Protein AF-A0A6P2BKC3-F1 (afdb_monomer)

Secondary structure (DSSP, 8-state):
--HHHHHHHHHHHHHHHHHHHHHHHHHHHHHHHHHHHHHHHHHHHHHHHHHHHHT-SSHHHHHHHHHHHHHHHHHHHHHHHHHHHHHHHHHHHHHHHHHHHHHHHHHHHHHHHHHHHHHHHHHHHHHHHHHHHHHT--------------

Sequence (150 aa):
MFAMSTQTRIKRVLKPVNDLVLINAETTGAILLRQNAFFGDLVESSVQQIKTLTQAESLRDAMDAQRAYIKEVGSKVSSVTRDNFETLREGSKSAGSVVSGALRRGREEVSEAVDSAQTQVNETVNRARAEVAETVAPEQPAPQFPNNNF

Radius of gyration: 39.64 Å; Cα contacts (8 Å, |Δi|>4): 33; chains: 1; bounding box: 82×28×134 Å

Nearest PDB structures (foldseek):
  4ke2-assembly1_A  TM=8.739E-01  e=2.198E-01  Pseudopleuronectes americanus
  5izs-assembly2_D  TM=7.378E-01  e=3.588E-01  synthetic construct
  5izs-assembly2_E  TM=7.506E-01  e=1.081E+00  synthetic construct
  1jad-assembly1_B  TM=4.127E-01  e=3.460E+00  Meleagris gallopavo
  5y05-assembly1_A  TM=3.235E-01  e=1.875E+00  Mycolicibacterium smegmatis MC2 155

Structure (mmCIF, N/CA/C/O backbone):
data_AF-A0A6P2BKC3-F1
#
_entry.id   AF-A0A6P2BKC3-F1
#
loop_
_atom_site.group_PDB
_atom_site.id
_atom_site.type_symbol
_atom_site.label_atom_id
_atom_site.label_alt_id
_atom_site.label_comp_id
_atom_site.label_asym_id
_atom_site.label_entity_id
_atom_site.label_seq_id
_atom_site.pdbx_PDB_ins_code
_atom_site.Cartn_x
_atom_site.Cartn_y
_atom_site.Cartn_z
_atom_site.occupancy
_atom_site.B_iso_or_equiv
_atom_site.auth_seq_id
_atom_site.auth_comp_id
_atom_site.auth_asym_id
_atom_site.auth_atom_id
_atom_site.pdbx_PDB_model_num
ATOM 1 N N . MET A 1 1 ? 19.957 15.020 -36.286 1.00 46.97 1 MET A N 1
ATOM 2 C CA . MET A 1 1 ? 18.784 14.180 -35.940 1.00 46.97 1 MET A CA 1
ATOM 3 C C . MET A 1 1 ? 19.006 13.252 -34.724 1.00 46.97 1 MET A C 1
ATOM 5 O O . MET A 1 1 ? 18.128 12.461 -34.421 1.00 46.97 1 MET A O 1
ATOM 9 N N . PHE A 1 2 ? 20.120 13.357 -33.976 1.00 50.25 2 PHE A N 1
ATOM 10 C CA . PHE A 1 2 ? 20.488 12.390 -32.921 1.00 50.25 2 PHE A CA 1
ATOM 11 C C . PHE A 1 2 ? 20.029 12.740 -31.487 1.00 50.25 2 PHE A C 1
ATOM 13 O O . PHE A 1 2 ? 19.948 11.856 -30.646 1.00 50.25 2 PHE A O 1
ATOM 20 N N . ALA A 1 3 ? 19.672 13.993 -31.183 1.00 48.75 3 ALA A N 1
ATOM 21 C CA . ALA A 1 3 ? 19.282 14.390 -29.819 1.00 48.75 3 ALA A CA 1
ATOM 22 C C . ALA A 1 3 ? 17.848 13.962 -29.421 1.00 48.75 3 ALA A C 1
ATOM 24 O O . ALA A 1 3 ? 17.582 13.679 -28.252 1.00 48.75 3 ALA A O 1
ATOM 25 N N . MET A 1 4 ? 16.931 13.855 -30.395 1.00 47.31 4 MET A N 1
ATOM 26 C CA . MET A 1 4 ? 15.538 13.417 -30.180 1.00 47.31 4 MET A CA 1
ATOM 27 C C . MET A 1 4 ? 15.431 11.930 -29.778 1.00 47.31 4 MET A C 1
ATOM 29 O O . M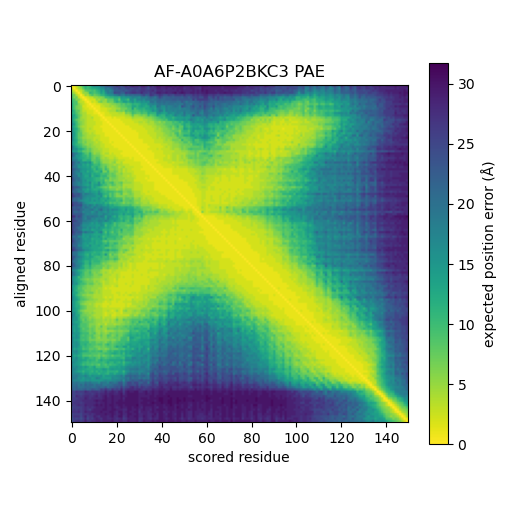ET A 1 4 ? 14.491 11.544 -29.078 1.00 47.31 4 MET A O 1
ATOM 33 N N . SER A 1 5 ? 16.397 11.084 -30.162 1.00 62.69 5 SER A N 1
ATOM 34 C CA . SER A 1 5 ? 16.359 9.641 -29.880 1.00 62.69 5 SER A CA 1
ATOM 35 C C . SER A 1 5 ? 16.805 9.308 -28.450 1.00 62.69 5 SER A C 1
ATOM 37 O O . SER A 1 5 ? 16.167 8.489 -27.786 1.00 62.69 5 SER A O 1
ATOM 39 N N . THR A 1 6 ? 17.830 9.986 -27.927 1.00 64.00 6 THR A N 1
ATOM 40 C CA . THR A 1 6 ? 18.335 9.780 -26.557 1.00 64.00 6 THR A CA 1
ATOM 41 C C . THR A 1 6 ? 17.313 10.203 -25.506 1.00 64.00 6 THR A C 1
ATOM 43 O O . THR A 1 6 ? 17.075 9.479 -24.542 1.00 64.00 6 THR A O 1
ATOM 46 N N . GLN A 1 7 ? 16.635 11.335 -25.715 1.00 66.38 7 GLN A N 1
ATOM 47 C CA . GLN A 1 7 ? 15.630 11.836 -24.774 1.00 66.38 7 GLN A CA 1
ATOM 48 C C . GLN A 1 7 ? 14.396 10.916 -24.704 1.00 66.38 7 GLN A C 1
ATOM 50 O O . GLN A 1 7 ? 13.859 10.666 -23.623 1.00 66.38 7 GLN A O 1
ATOM 55 N N . THR A 1 8 ? 13.991 10.347 -25.843 1.00 69.81 8 THR A N 1
ATOM 56 C CA . THR A 1 8 ? 12.903 9.360 -25.924 1.00 69.81 8 THR A CA 1
ATOM 57 C C . THR A 1 8 ? 13.273 8.044 -25.231 1.00 69.81 8 THR A C 1
ATOM 59 O O . THR A 1 8 ? 12.437 7.468 -24.536 1.00 69.81 8 THR A O 1
ATOM 62 N N . ARG A 1 9 ? 14.530 7.592 -25.350 1.00 65.88 9 ARG A N 1
ATOM 63 C CA . ARG A 1 9 ? 15.043 6.406 -24.640 1.00 65.88 9 ARG A CA 1
ATOM 64 C C . ARG A 1 9 ? 15.108 6.627 -23.126 1.00 65.88 9 ARG A C 1
ATOM 66 O O . ARG A 1 9 ? 14.600 5.799 -22.380 1.00 65.88 9 ARG A O 1
ATOM 73 N N . ILE A 1 10 ? 15.629 7.770 -22.669 1.00 70.12 10 ILE A N 1
ATOM 74 C CA . ILE A 1 10 ? 15.701 8.111 -21.235 1.00 70.12 10 ILE A CA 1
ATOM 75 C C . ILE A 1 10 ? 14.300 8.159 -20.609 1.00 70.12 10 ILE A C 1
ATOM 77 O O . ILE A 1 10 ? 14.066 7.527 -19.582 1.00 70.12 10 ILE A O 1
ATOM 81 N N . LYS A 1 11 ? 13.331 8.832 -21.249 1.00 70.62 11 LYS A N 1
ATOM 82 C CA . LYS A 1 11 ? 11.937 8.870 -20.760 1.00 70.62 11 LYS A CA 1
ATOM 83 C C . LYS A 1 11 ? 11.311 7.477 -20.661 1.00 70.62 11 LYS A C 1
ATOM 85 O O . LYS A 1 11 ? 10.555 7.207 -19.734 1.00 70.62 11 LYS A O 1
ATOM 90 N N . ARG A 1 12 ? 11.628 6.587 -21.601 1.00 72.38 12 ARG A N 1
ATOM 91 C CA . ARG A 1 12 ? 11.094 5.221 -21.644 1.00 72.38 12 ARG A CA 1
ATOM 92 C C . ARG A 1 12 ? 11.656 4.331 -20.535 1.00 72.38 12 ARG A C 1
ATOM 94 O O . ARG A 1 12 ? 10.908 3.532 -19.983 1.00 72.38 12 ARG A O 1
ATOM 101 N N . VAL A 1 13 ? 12.929 4.514 -20.184 1.00 71.31 13 VAL A N 1
ATOM 102 C CA . VAL A 1 13 ? 13.590 3.806 -19.075 1.00 71.31 13 VAL A CA 1
ATOM 103 C C . VAL A 1 13 ? 13.119 4.325 -17.714 1.00 71.31 13 VAL A C 1
ATOM 105 O O . VAL A 1 13 ? 12.915 3.538 -16.795 1.00 71.31 13 VAL A O 1
ATOM 108 N N . LEU A 1 14 ? 12.897 5.635 -17.580 1.00 82.56 14 LEU A N 1
ATOM 109 C CA . LEU A 1 14 ? 12.485 6.239 -16.308 1.00 82.56 14 LEU A CA 1
ATOM 110 C C . LEU A 1 14 ? 10.994 6.061 -16.001 1.00 82.56 14 LEU A C 1
ATOM 112 O O . LEU A 1 14 ? 10.614 6.048 -14.833 1.00 82.56 14 LEU A O 1
ATOM 116 N N . LYS A 1 15 ? 10.142 5.904 -17.020 1.00 83.25 15 LYS A N 1
ATOM 117 C CA . LYS A 1 15 ? 8.689 5.801 -16.832 1.00 83.25 15 LYS A CA 1
ATOM 118 C C . LYS A 1 15 ? 8.267 4.637 -15.915 1.00 83.25 15 LYS A C 1
ATOM 120 O O . LYS A 1 15 ? 7.557 4.912 -14.958 1.00 83.25 15 LYS A O 1
ATOM 125 N N . PRO A 1 16 ? 8.737 3.387 -16.100 1.00 83.38 16 PRO A N 1
ATOM 126 C CA . PRO A 1 16 ? 8.413 2.297 -15.177 1.00 83.38 16 PRO A CA 1
ATOM 127 C C . PRO A 1 16 ? 8.833 2.577 -13.730 1.00 83.38 16 PRO A C 1
ATOM 129 O O . PRO A 1 16 ? 8.128 2.194 -12.805 1.00 83.38 16 PRO A O 1
ATOM 132 N N . VAL A 1 17 ? 9.961 3.263 -13.525 1.00 85.38 17 VAL A N 1
ATOM 133 C CA . VAL A 1 17 ? 10.432 3.642 -12.184 1.00 85.38 17 VAL A CA 1
ATOM 134 C C . VAL A 1 17 ? 9.496 4.678 -11.563 1.00 85.38 17 VAL A C 1
ATOM 136 O O . VAL A 1 17 ? 9.085 4.525 -10.418 1.00 85.38 17 VAL A O 1
ATOM 139 N N . ASN A 1 18 ? 9.113 5.699 -12.331 1.00 86.06 18 ASN A N 1
ATOM 140 C CA . ASN A 1 18 ? 8.150 6.707 -11.897 1.00 86.06 18 ASN A CA 1
ATOM 141 C C . ASN A 1 18 ? 6.781 6.092 -11.560 1.00 86.06 18 ASN A C 1
ATOM 143 O O . ASN A 1 18 ? 6.196 6.423 -10.534 1.00 86.06 18 ASN A O 1
ATOM 147 N N . ASP A 1 19 ? 6.304 5.162 -12.389 1.00 83.69 19 ASP A N 1
ATOM 148 C CA . ASP A 1 19 ? 5.032 4.468 -12.178 1.00 83.69 19 ASP A CA 1
ATOM 149 C C . ASP A 1 19 ? 5.070 3.621 -10.887 1.00 83.69 19 ASP A C 1
ATOM 151 O O . ASP A 1 19 ? 4.112 3.623 -10.119 1.00 83.69 19 ASP A O 1
ATOM 155 N N . LEU A 1 20 ? 6.195 2.959 -10.579 1.00 87.31 20 LEU A N 1
ATOM 156 C CA . LEU A 1 20 ? 6.373 2.222 -9.317 1.00 87.31 20 LEU A CA 1
ATOM 157 C C . LEU A 1 20 ? 6.393 3.137 -8.084 1.00 87.31 20 LEU A C 1
ATOM 159 O O . LEU A 1 20 ? 5.812 2.787 -7.056 1.00 87.31 20 LEU A O 1
ATOM 163 N N . VAL A 1 21 ? 7.045 4.300 -8.175 1.00 88.00 21 VAL A N 1
ATOM 164 C CA . VAL A 1 21 ? 7.053 5.299 -7.092 1.00 88.00 21 VAL A CA 1
ATOM 165 C C . VAL A 1 21 ? 5.641 5.819 -6.835 1.00 88.00 21 VAL A C 1
ATOM 167 O O . VAL A 1 2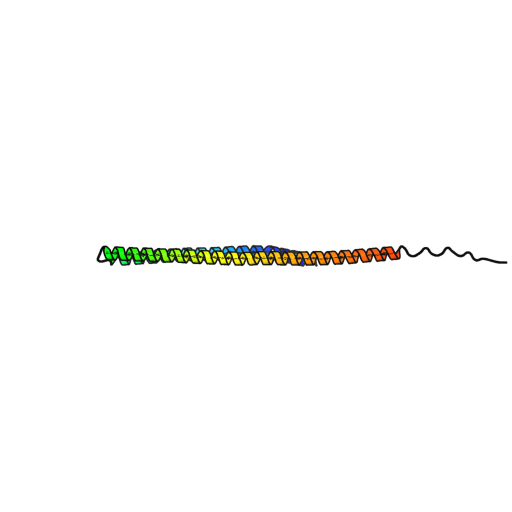1 ? 5.231 5.912 -5.679 1.00 88.00 21 VAL A O 1
ATOM 170 N N . LEU A 1 22 ? 4.878 6.099 -7.894 1.00 89.81 22 LEU A N 1
ATOM 171 C CA . LEU A 1 22 ? 3.489 6.532 -7.775 1.00 89.81 22 LEU A CA 1
ATOM 172 C C . LEU A 1 22 ? 2.621 5.458 -7.105 1.00 89.81 22 LEU A C 1
ATOM 174 O O . LEU A 1 22 ? 1.942 5.759 -6.130 1.00 89.81 22 LEU A O 1
ATOM 178 N N . ILE A 1 23 ? 2.715 4.201 -7.550 1.00 89.25 23 ILE A N 1
ATOM 179 C CA . ILE A 1 23 ? 1.980 3.076 -6.946 1.00 89.25 23 ILE A CA 1
ATOM 180 C C . ILE A 1 23 ? 2.314 2.941 -5.455 1.00 89.25 23 ILE A C 1
ATOM 182 O O . ILE A 1 23 ? 1.424 2.718 -4.630 1.00 89.25 23 ILE A O 1
ATOM 186 N N . ASN A 1 24 ? 3.589 3.088 -5.083 1.00 82.50 24 ASN A N 1
ATOM 187 C CA . ASN A 1 24 ? 4.005 3.043 -3.684 1.00 82.50 24 ASN A CA 1
ATOM 188 C C . ASN A 1 24 ? 3.410 4.204 -2.868 1.00 82.50 24 ASN A C 1
ATOM 190 O O . ASN A 1 24 ? 2.905 3.976 -1.765 1.00 82.50 24 ASN A O 1
ATOM 194 N N . ALA A 1 25 ? 3.426 5.420 -3.417 1.00 85.81 25 ALA A N 1
ATOM 195 C CA . ALA A 1 25 ? 2.858 6.602 -2.778 1.00 85.81 25 ALA A CA 1
ATOM 196 C C . ALA A 1 25 ? 1.335 6.484 -2.597 1.00 85.81 25 ALA A C 1
ATOM 198 O O . ALA A 1 25 ? 0.832 6.757 -1.510 1.00 85.81 25 ALA A O 1
ATOM 199 N N . GLU A 1 26 ? 0.609 6.013 -3.614 1.00 88.19 26 GLU A N 1
ATOM 200 C CA . GLU A 1 26 ? -0.840 5.774 -3.556 1.00 88.19 26 GLU A CA 1
ATOM 201 C C . GLU A 1 26 ? -1.196 4.704 -2.519 1.00 88.19 26 GLU A C 1
ATOM 203 O O . GLU A 1 26 ? -2.072 4.911 -1.678 1.00 88.19 26 GLU A O 1
ATOM 208 N N . THR A 1 27 ? -0.465 3.584 -2.523 1.00 86.50 27 THR A N 1
ATOM 209 C CA . THR A 1 27 ? -0.653 2.488 -1.559 1.00 86.50 27 THR A CA 1
ATOM 210 C C . THR A 1 27 ? -0.414 2.976 -0.129 1.00 86.50 27 THR A C 1
ATOM 212 O O . THR A 1 27 ? -1.228 2.732 0.763 1.00 86.50 27 THR A O 1
ATOM 215 N N . THR A 1 28 ? 0.679 3.710 0.094 1.00 83.31 28 THR A N 1
ATOM 216 C CA . THR A 1 28 ? 1.027 4.265 1.410 1.00 83.31 28 THR A CA 1
ATOM 217 C C . THR A 1 28 ? 0.006 5.308 1.858 1.00 83.31 28 THR A C 1
ATOM 219 O O . THR A 1 28 ? -0.438 5.277 3.005 1.00 83.31 28 THR A O 1
ATOM 222 N N . GLY A 1 29 ? -0.423 6.194 0.955 1.00 86.00 29 GLY A N 1
ATOM 223 C CA . GLY A 1 29 ? -1.448 7.198 1.227 1.00 86.00 29 GLY A CA 1
ATOM 224 C C . GLY A 1 29 ? -2.780 6.572 1.638 1.00 86.00 29 GLY A C 1
ATOM 225 O O . GLY A 1 29 ? -3.371 6.984 2.636 1.00 86.00 29 GLY A O 1
ATOM 226 N N . ALA A 1 30 ? -3.218 5.523 0.938 1.00 88.00 30 ALA A N 1
ATOM 227 C CA . ALA A 1 30 ? -4.434 4.790 1.278 1.00 88.00 30 ALA A CA 1
ATOM 228 C C . ALA A 1 30 ? -4.349 4.117 2.661 1.00 88.00 30 ALA A C 1
ATOM 230 O O . ALA A 1 30 ? -5.307 4.177 3.434 1.00 88.00 30 ALA A O 1
ATOM 231 N N . ILE A 1 31 ? -3.200 3.524 3.007 1.00 83.25 31 ILE A N 1
ATOM 232 C CA . ILE A 1 31 ? -2.974 2.930 4.334 1.00 83.25 31 ILE A CA 1
ATOM 233 C C . ILE A 1 31 ? -3.005 4.007 5.428 1.00 83.25 31 ILE A C 1
ATOM 235 O O . ILE A 1 31 ? -3.667 3.817 6.448 1.00 83.25 31 ILE A O 1
ATOM 239 N N . LEU A 1 32 ? -2.336 5.146 5.222 1.00 80.38 32 LEU A N 1
ATOM 240 C CA . LEU A 1 32 ? -2.310 6.246 6.194 1.00 80.38 32 LEU A CA 1
ATOM 241 C C . LEU A 1 32 ? -3.702 6.840 6.433 1.00 80.38 32 LEU A C 1
ATOM 243 O O . LEU A 1 32 ? -4.090 7.056 7.581 1.00 80.38 32 LEU A O 1
ATOM 247 N N . LEU A 1 33 ? -4.480 7.053 5.369 1.00 88.94 33 LEU A N 1
ATOM 248 C CA . LEU A 1 33 ? -5.863 7.522 5.480 1.00 88.94 33 LEU A CA 1
ATOM 249 C C . LEU A 1 33 ? -6.718 6.561 6.312 1.00 88.94 33 LEU A C 1
ATOM 251 O O . LEU A 1 33 ? -7.469 7.004 7.179 1.00 88.94 33 LEU A O 1
ATOM 255 N N . ARG A 1 34 ? -6.566 5.249 6.105 1.00 85.31 34 ARG A N 1
ATOM 256 C CA . ARG A 1 34 ? -7.298 4.235 6.875 1.00 85.31 34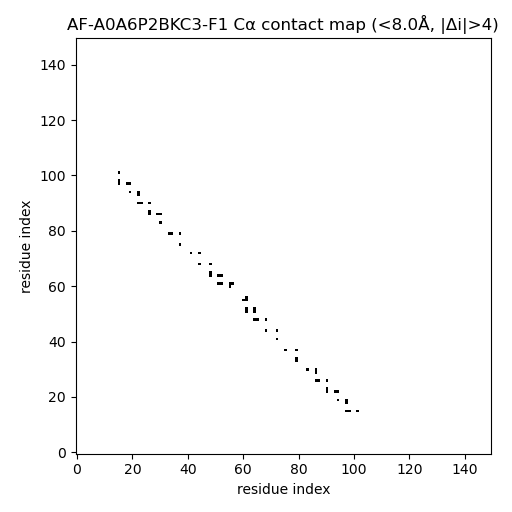 ARG A CA 1
ATOM 257 C C . ARG A 1 34 ? -6.858 4.142 8.326 1.00 85.31 34 ARG A C 1
ATOM 259 O O . ARG A 1 34 ? -7.707 3.942 9.186 1.00 85.31 34 ARG A O 1
ATOM 266 N N . GLN A 1 35 ? -5.569 4.311 8.618 1.00 75.88 35 GLN A N 1
ATOM 267 C CA . GLN A 1 35 ? -5.102 4.390 10.004 1.00 75.88 35 GLN A CA 1
ATOM 268 C C . GLN A 1 35 ? -5.711 5.600 10.719 1.00 75.88 35 GLN A C 1
ATOM 270 O O . GLN A 1 35 ? -6.218 5.450 11.826 1.00 75.88 35 GLN A O 1
ATOM 275 N N . ASN A 1 36 ? -5.749 6.771 10.075 1.00 80.75 36 ASN A N 1
ATOM 276 C CA . ASN A 1 36 ? -6.382 7.963 10.647 1.00 80.75 36 ASN A CA 1
ATOM 277 C C . ASN A 1 36 ? -7.889 7.777 10.872 1.00 80.75 36 ASN A C 1
ATOM 279 O O . ASN A 1 36 ? -8.390 8.128 11.939 1.00 80.75 36 ASN A O 1
ATOM 283 N N . ALA A 1 37 ? -8.599 7.192 9.901 1.00 85.00 37 ALA A N 1
ATOM 284 C CA . ALA A 1 37 ? -10.019 6.870 10.044 1.00 85.00 37 ALA A CA 1
ATOM 285 C C . ALA A 1 37 ? -10.260 5.890 11.204 1.00 85.00 37 ALA A C 1
ATOM 287 O O . ALA A 1 37 ? -11.094 6.150 12.062 1.00 85.00 37 ALA A O 1
ATOM 288 N N . PHE A 1 38 ? -9.455 4.828 11.303 1.00 86.25 38 PHE A N 1
ATOM 289 C CA . PHE A 1 38 ? -9.521 3.869 12.407 1.00 86.25 38 PHE A CA 1
ATOM 290 C C . PHE A 1 38 ? -9.313 4.524 13.780 1.00 86.25 38 PHE A C 1
ATOM 292 O O . PHE A 1 38 ? -10.033 4.207 14.724 1.00 86.25 38 PHE A O 1
ATOM 299 N N . PHE A 1 39 ? -8.356 5.449 13.909 1.00 83.12 39 PHE A N 1
ATOM 300 C CA . PHE A 1 39 ? -8.168 6.196 15.155 1.00 83.12 39 PHE A CA 1
ATOM 301 C C . PHE A 1 39 ? -9.373 7.079 15.487 1.00 83.12 39 PHE A C 1
ATOM 303 O O . PHE A 1 39 ? -9.790 7.108 16.645 1.00 83.12 39 PHE A O 1
ATOM 310 N N . GLY A 1 40 ? -9.952 7.758 14.493 1.00 86.31 40 GLY A N 1
ATOM 311 C CA . GLY A 1 40 ? -11.194 8.514 14.668 1.00 86.31 40 GLY A CA 1
ATOM 312 C C . GLY A 1 40 ? -12.328 7.627 15.182 1.00 86.31 40 GLY A C 1
ATOM 313 O O . GLY A 1 40 ? -12.924 7.918 16.217 1.00 86.31 40 GLY A O 1
ATOM 314 N N . ASP A 1 41 ? -12.529 6.485 14.530 1.0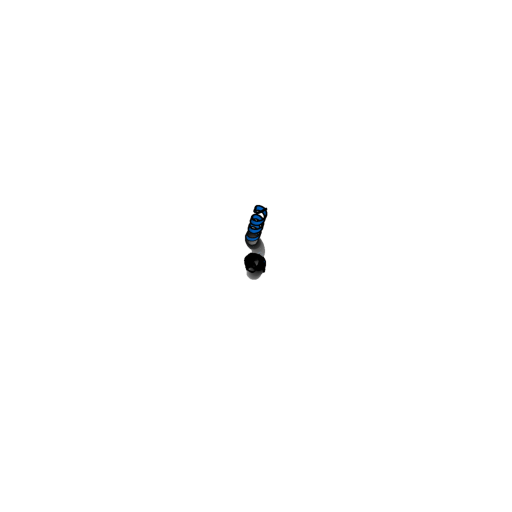0 87.19 41 ASP A N 1
ATOM 315 C CA . ASP A 1 41 ? -13.548 5.502 14.883 1.00 87.19 41 ASP A CA 1
ATOM 316 C C . ASP A 1 41 ? -13.352 4.917 16.291 1.00 87.19 41 ASP A C 1
ATOM 318 O O . ASP A 1 41 ? -14.330 4.627 16.979 1.00 87.19 41 ASP A O 1
ATOM 322 N N . LEU A 1 42 ? -12.105 4.709 16.732 1.00 88.25 42 LEU A N 1
ATOM 323 C CA . LEU A 1 42 ? -11.798 4.243 18.089 1.00 88.25 42 LEU A CA 1
ATOM 324 C C . LEU A 1 42 ? -12.108 5.305 19.143 1.00 88.25 42 LEU A C 1
ATOM 326 O O . LEU A 1 42 ? -12.639 4.973 20.207 1.00 88.25 42 LEU A O 1
ATOM 330 N N . VAL A 1 43 ? -11.766 6.566 18.871 1.00 89.69 43 VAL A N 1
ATOM 331 C CA . VAL A 1 43 ? -12.087 7.685 19.764 1.00 89.69 43 VAL A CA 1
ATOM 332 C C . VAL A 1 43 ? -13.601 7.828 19.883 1.00 89.69 43 VAL A C 1
ATOM 334 O O . VAL A 1 43 ? -14.113 7.915 20.998 1.00 89.69 43 VAL A O 1
ATOM 337 N N . GLU A 1 44 ? -14.321 7.766 18.764 1.00 90.50 44 GLU A N 1
ATOM 338 C CA . GLU A 1 44 ? -15.782 7.807 18.745 1.00 90.50 44 GLU A CA 1
ATOM 339 C C . GLU A 1 44 ? -16.398 6.649 19.546 1.00 90.50 44 GLU A C 1
ATOM 341 O O . GLU A 1 44 ? -17.198 6.896 20.452 1.00 90.50 44 GLU A O 1
ATOM 346 N N . SER A 1 45 ? -15.966 5.401 19.313 1.00 88.44 45 SER A N 1
ATOM 347 C CA . SER A 1 45 ? -16.430 4.244 20.098 1.00 88.44 45 SER A CA 1
ATOM 348 C C . SER A 1 45 ? -16.120 4.388 21.584 1.00 88.44 45 SER A C 1
ATOM 350 O O . SER A 1 45 ? -16.923 3.985 22.420 1.00 88.44 45 SER A O 1
ATOM 352 N N . SER A 1 46 ? -14.968 4.961 21.938 1.00 85.06 46 SER A N 1
ATOM 353 C CA . SER A 1 46 ? -14.576 5.161 23.337 1.00 85.06 46 SER A CA 1
ATOM 354 C C . SER A 1 46 ? -15.466 6.196 24.026 1.00 85.06 46 SER A C 1
ATOM 356 O O . SER A 1 46 ? -15.934 5.965 25.140 1.00 85.06 46 SER A O 1
ATOM 358 N N . VAL A 1 47 ? -15.747 7.321 23.359 1.00 91.81 47 VAL A N 1
ATOM 359 C CA . VAL A 1 47 ? -16.667 8.353 23.864 1.00 91.81 47 VAL A CA 1
ATOM 360 C C . VAL A 1 47 ? -18.072 7.778 24.032 1.00 91.81 47 VAL A C 1
ATOM 362 O O . VAL A 1 47 ? -18.706 7.978 25.072 1.00 91.81 47 VAL A O 1
ATOM 365 N N . GLN A 1 48 ? -18.540 7.015 23.046 1.00 90.38 48 GLN A N 1
ATOM 366 C CA . GLN A 1 48 ? -19.839 6.359 23.107 1.00 90.38 48 GLN A CA 1
ATOM 367 C C . GLN A 1 48 ? -19.897 5.328 24.245 1.00 90.38 48 GLN A C 1
ATOM 369 O O . GLN A 1 48 ? -20.869 5.309 24.996 1.00 90.38 48 GLN A O 1
ATOM 374 N N . GLN A 1 49 ? -18.838 4.539 24.444 1.00 90.44 49 GLN A N 1
ATOM 375 C CA . GLN A 1 49 ? -18.748 3.573 25.538 1.00 90.44 49 GLN A CA 1
ATOM 376 C C . GLN A 1 49 ? -18.781 4.251 26.910 1.00 90.44 49 GLN A C 1
ATOM 378 O O . GLN A 1 49 ? -19.468 3.767 27.808 1.00 90.44 49 GLN A O 1
ATOM 383 N N . ILE A 1 50 ? -18.080 5.377 27.085 1.00 88.81 50 ILE A N 1
ATOM 384 C CA . ILE A 1 50 ? -18.131 6.156 28.331 1.00 88.81 50 ILE A CA 1
ATOM 385 C C . ILE A 1 50 ? -19.569 6.604 28.605 1.00 88.81 50 ILE A C 1
ATOM 387 O O . ILE A 1 50 ? -20.054 6.430 29.719 1.00 88.81 50 ILE A O 1
ATOM 391 N N . LYS A 1 51 ? -20.273 7.115 27.589 1.00 88.31 51 LYS A N 1
ATOM 392 C CA . LYS A 1 51 ? -21.683 7.511 27.711 1.00 88.31 51 LYS A CA 1
ATOM 393 C C . LYS A 1 51 ? -22.588 6.331 28.071 1.00 88.31 51 LYS A C 1
ATOM 395 O O . LYS A 1 51 ? -23.476 6.478 28.900 1.00 88.31 51 LYS A O 1
ATOM 400 N N . THR A 1 52 ? -22.366 5.163 27.476 1.00 88.50 52 THR A N 1
ATOM 401 C CA . THR A 1 52 ? -23.139 3.959 27.798 1.00 88.50 52 THR A CA 1
ATOM 402 C C . THR A 1 52 ? -22.870 3.478 29.224 1.00 88.50 52 THR A C 1
ATOM 404 O O . THR A 1 52 ? -23.807 3.118 29.928 1.00 88.50 52 THR A O 1
ATOM 407 N N . LEU A 1 53 ? -21.618 3.515 29.688 1.00 84.62 53 LEU A N 1
ATOM 408 C CA . LEU A 1 53 ? -21.268 3.114 31.053 1.00 84.62 53 LEU A CA 1
ATOM 409 C C . LEU A 1 53 ? -21.827 4.067 32.112 1.00 84.62 53 LEU A C 1
ATOM 411 O O . LEU A 1 53 ? -22.254 3.600 33.162 1.00 84.62 53 LEU A O 1
ATOM 415 N N . THR A 1 54 ? -21.861 5.378 31.859 1.00 88.25 54 THR A N 1
ATOM 416 C CA . THR A 1 54 ? -22.463 6.339 32.803 1.00 88.25 54 THR A CA 1
ATOM 417 C C . THR A 1 54 ? -23.985 6.233 32.878 1.00 88.25 54 THR A C 1
ATOM 419 O O .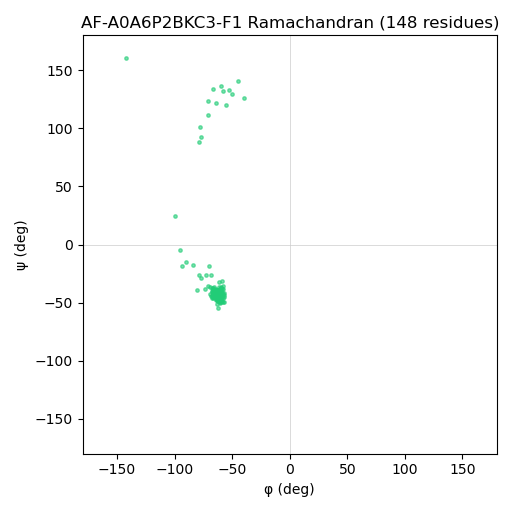 THR A 1 54 ? -24.579 6.710 33.841 1.00 88.25 54 THR A O 1
ATOM 422 N N . GLN A 1 55 ? -24.612 5.607 31.881 1.00 91.19 55 GLN A N 1
ATOM 423 C CA . GLN A 1 55 ? -26.048 5.334 31.825 1.00 91.19 55 GLN A CA 1
ATOM 424 C C . GLN A 1 55 ? -26.418 3.933 32.332 1.00 91.19 55 GLN A C 1
ATOM 426 O O . GLN A 1 55 ? -27.601 3.611 32.398 1.00 91.19 55 GLN A O 1
ATOM 431 N N . ALA A 1 56 ? -25.439 3.090 32.671 1.00 89.19 56 ALA A N 1
ATOM 432 C CA . ALA A 1 56 ? -25.700 1.744 33.159 1.00 89.19 56 ALA A CA 1
ATOM 433 C C . ALA A 1 56 ? -26.290 1.786 34.578 1.00 89.19 56 ALA A C 1
ATOM 435 O O . ALA A 1 56 ? -25.674 2.312 35.504 1.00 89.19 56 ALA A O 1
ATOM 436 N N . GLU A 1 57 ? -27.468 1.191 34.758 1.00 90.19 57 GLU A N 1
ATOM 437 C CA . GLU A 1 57 ? -28.158 1.135 36.055 1.00 90.19 57 GLU A CA 1
ATOM 438 C C . GLU A 1 57 ? -27.661 -0.027 36.929 1.00 90.19 57 GLU A C 1
ATOM 440 O O . GLU A 1 57 ? -27.857 -0.037 38.146 1.00 90.19 57 GLU A O 1
ATOM 445 N N . SER A 1 58 ? -26.981 -1.007 36.323 1.00 92.62 58 SER A N 1
ATOM 446 C CA . SER A 1 58 ? -26.427 -2.165 37.017 1.00 92.62 58 SER A CA 1
ATOM 447 C C . SER A 1 58 ? -25.064 -2.603 36.471 1.00 92.62 58 SER A C 1
ATOM 449 O O . SER A 1 58 ? -24.687 -2.334 35.329 1.00 92.62 58 SER A O 1
ATOM 451 N N . LEU A 1 59 ? -24.327 -3.372 37.283 1.00 85.75 59 LEU A N 1
ATOM 452 C CA . LEU A 1 59 ? -23.068 -4.006 36.869 1.00 85.75 59 LEU A CA 1
ATOM 453 C C . LEU A 1 59 ? -23.257 -4.939 35.662 1.00 85.75 59 LEU A C 1
ATOM 455 O O . LEU A 1 59 ? -22.350 -5.096 34.848 1.00 85.75 59 LEU A O 1
ATOM 459 N N . ARG A 1 60 ? -24.430 -5.568 35.541 1.00 89.81 60 ARG A N 1
ATOM 460 C CA . ARG A 1 60 ? -24.736 -6.459 34.421 1.00 89.81 60 ARG A CA 1
ATOM 461 C C . ARG A 1 60 ? -24.842 -5.676 33.113 1.00 89.81 60 ARG A C 1
ATOM 463 O O . ARG A 1 60 ? -24.215 -6.080 32.138 1.00 89.81 60 ARG A O 1
ATOM 470 N N . ASP A 1 61 ? -25.528 -4.536 33.130 1.00 89.50 61 ASP A N 1
ATOM 471 C CA . ASP A 1 61 ? -25.646 -3.655 31.961 1.00 89.50 61 ASP A CA 1
ATOM 472 C C . ASP A 1 61 ? -24.276 -3.107 31.546 1.00 89.50 61 ASP A C 1
ATOM 474 O O . ASP A 1 61 ? -23.942 -3.074 30.362 1.00 89.50 61 ASP A O 1
ATOM 478 N N . ALA A 1 62 ? -23.428 -2.770 32.524 1.00 79.38 62 ALA A N 1
ATOM 479 C CA . ALA A 1 62 ? -22.050 -2.361 32.272 1.00 79.38 62 ALA A CA 1
ATOM 480 C C . ALA A 1 62 ? -21.213 -3.478 31.613 1.00 79.38 62 ALA A C 1
ATOM 482 O O . ALA A 1 62 ? -20.456 -3.212 30.677 1.00 79.38 62 ALA A O 1
ATOM 483 N N . MET A 1 63 ? -21.359 -4.734 32.055 1.00 86.44 63 MET A N 1
ATOM 484 C CA . MET A 1 63 ? -20.666 -5.879 31.447 1.00 86.44 63 MET A CA 1
ATOM 485 C C . MET A 1 63 ? -21.149 -6.171 30.022 1.00 86.44 63 MET A C 1
ATOM 487 O O . MET A 1 63 ? -20.333 -6.490 29.152 1.00 86.44 63 MET A O 1
ATOM 491 N N . ASP A 1 64 ? -22.452 -6.059 29.768 1.00 89.94 64 ASP A N 1
ATOM 492 C CA . ASP A 1 64 ? -23.015 -6.256 28.431 1.00 89.94 64 ASP A CA 1
ATOM 493 C C . ASP A 1 64 ? -22.571 -5.134 27.477 1.00 89.94 64 ASP A C 1
ATOM 495 O O . ASP A 1 64 ? -22.148 -5.418 26.351 1.00 89.94 64 ASP A O 1
ATOM 499 N N . ALA A 1 65 ? -22.520 -3.885 27.954 1.00 83.94 65 ALA A N 1
ATOM 500 C CA . ALA A 1 65 ? -21.939 -2.762 27.219 1.00 83.94 65 ALA A CA 1
ATOM 501 C C . ALA A 1 65 ? -20.453 -2.989 26.896 1.00 83.94 65 ALA A C 1
ATOM 503 O O . ALA A 1 65 ? -20.020 -2.807 25.760 1.00 83.94 65 ALA A O 1
ATOM 504 N N . GLN A 1 66 ? -19.660 -3.450 27.866 1.00 78.81 66 GLN A N 1
ATOM 505 C CA . GLN A 1 66 ? -18.236 -3.709 27.650 1.00 78.81 66 GLN A CA 1
ATOM 506 C C . GLN A 1 66 ? -17.992 -4.853 26.651 1.00 78.81 66 GLN A C 1
ATOM 508 O O . GLN A 1 66 ? -17.080 -4.768 25.826 1.00 78.81 66 GLN A O 1
ATOM 513 N N . ARG A 1 67 ? -18.826 -5.903 26.661 1.00 89.50 67 ARG A N 1
ATOM 514 C CA . ARG A 1 67 ? -18.795 -6.957 25.631 1.00 89.50 67 ARG A CA 1
ATOM 515 C C . ARG A 1 67 ? -19.131 -6.420 24.245 1.00 89.50 67 ARG A C 1
ATOM 517 O O . ARG A 1 67 ? -18.470 -6.807 23.279 1.00 89.50 67 ARG A O 1
ATOM 524 N N . ALA A 1 68 ? -20.139 -5.556 24.141 1.00 87.25 68 ALA A N 1
ATOM 525 C CA . ALA A 1 68 ? -20.519 -4.933 22.878 1.00 87.25 68 ALA A CA 1
ATOM 526 C C . ALA A 1 68 ? -19.366 -4.094 22.307 1.00 87.25 68 ALA A C 1
ATOM 528 O O . ALA A 1 68 ? -18.986 -4.303 21.155 1.00 87.25 68 ALA A O 1
ATOM 529 N N . TYR A 1 69 ? -18.733 -3.261 23.136 1.00 85.69 69 TYR A N 1
ATOM 530 C CA . TYR A 1 69 ? -17.554 -2.481 22.758 1.00 85.69 69 TYR A CA 1
ATOM 531 C C . TYR A 1 69 ? -16.387 -3.352 22.279 1.00 85.69 69 TYR A C 1
ATOM 533 O O . TYR A 1 69 ? -15.815 -3.095 21.223 1.00 85.69 69 TYR A O 1
ATOM 541 N N . ILE A 1 70 ? -16.054 -4.435 22.993 1.00 84.88 70 ILE A N 1
ATOM 542 C CA . ILE A 1 70 ? -14.975 -5.350 22.576 1.00 84.88 70 ILE A CA 1
ATOM 543 C C . ILE A 1 70 ? -15.288 -5.989 21.216 1.00 84.88 70 ILE A C 1
ATOM 545 O O . ILE A 1 70 ? -14.403 -6.100 20.364 1.00 84.88 70 ILE A O 1
ATOM 549 N N . LYS A 1 71 ? -16.541 -6.399 20.991 1.00 90.94 71 LYS A N 1
ATOM 550 C CA . LYS A 1 71 ? -16.970 -6.969 19.708 1.00 90.94 71 LYS A CA 1
ATOM 551 C C . LYS A 1 71 ? -16.877 -5.941 18.579 1.00 90.94 71 LYS A C 1
ATOM 553 O O . LYS A 1 71 ? -16.436 -6.283 17.483 1.00 90.94 71 LYS A O 1
ATOM 558 N N . GLU A 1 72 ? -17.261 -4.699 18.850 1.00 88.25 72 GLU A N 1
ATOM 559 C CA . GLU A 1 72 ? -17.163 -3.590 17.904 1.00 88.25 72 GLU A CA 1
ATOM 560 C C . GLU A 1 72 ? -15.704 -3.297 17.534 1.00 88.25 72 GLU A C 1
ATOM 562 O O . GLU A 1 72 ? -15.357 -3.316 16.353 1.00 88.25 72 GLU A O 1
ATOM 567 N N . VAL A 1 73 ? -14.826 -3.124 18.527 1.00 87.81 73 VAL A N 1
ATOM 568 C CA . VAL A 1 73 ? -13.385 -2.916 18.315 1.00 87.81 73 VAL A CA 1
ATOM 569 C C . VAL A 1 73 ? -12.782 -4.075 17.522 1.00 87.81 73 VAL A C 1
ATOM 571 O O . VAL A 1 73 ? -12.063 -3.847 16.549 1.00 87.81 73 VAL A O 1
ATOM 574 N N . GLY A 1 74 ? -13.115 -5.321 17.875 1.00 83.25 74 GLY A N 1
ATOM 575 C CA . GLY A 1 74 ? -12.660 -6.504 17.143 1.00 83.25 74 GLY A CA 1
ATOM 576 C C . GLY A 1 74 ? -13.097 -6.501 15.674 1.00 83.25 74 GLY A C 1
ATOM 577 O O . GLY A 1 74 ? -12.300 -6.817 14.789 1.00 83.25 74 GLY A O 1
ATOM 578 N N . SER A 1 75 ? -14.333 -6.077 15.396 1.00 91.56 75 SER A N 1
ATOM 579 C CA . SER A 1 75 ? -14.838 -5.918 14.030 1.00 91.56 75 SER A CA 1
ATOM 580 C C . SER A 1 75 ? -14.083 -4.832 13.261 1.00 91.56 75 SER A C 1
ATOM 582 O O . SER A 1 75 ? -13.684 -5.064 12.118 1.00 91.56 75 SER A O 1
ATOM 584 N N . LYS A 1 76 ? -13.836 -3.669 13.881 1.00 88.38 76 LYS A N 1
ATOM 585 C CA . LYS A 1 76 ? -13.095 -2.555 13.262 1.00 88.38 76 LYS A CA 1
ATOM 586 C C . LYS A 1 76 ? -11.662 -2.955 12.918 1.00 88.38 76 LYS A C 1
ATOM 588 O O . LYS A 1 76 ? -11.224 -2.759 11.786 1.00 88.38 76 LYS A O 1
ATOM 593 N N . VAL A 1 77 ? -10.964 -3.603 13.852 1.00 87.31 77 VAL A N 1
ATOM 594 C CA . VAL A 1 77 ? -9.609 -4.133 13.626 1.00 87.31 77 VAL A CA 1
ATOM 595 C C . VAL A 1 77 ? -9.600 -5.146 12.478 1.00 87.31 77 VAL A C 1
ATOM 597 O O . VAL A 1 77 ? -8.742 -5.072 11.594 1.00 87.31 77 VAL A O 1
ATOM 600 N N . SER A 1 78 ? -10.562 -6.076 12.452 1.00 88.88 78 SER A N 1
ATOM 601 C CA . SER A 1 78 ? -10.663 -7.076 11.383 1.00 88.88 78 SER A CA 1
ATOM 602 C C . SER A 1 78 ? -10.914 -6.438 10.012 1.00 88.88 78 SER A C 1
ATOM 604 O O . SER A 1 78 ? -10.269 -6.834 9.039 1.00 88.88 78 SER A O 1
ATOM 606 N N . SER A 1 79 ? -11.784 -5.424 9.940 1.00 89.44 79 SER A N 1
ATOM 607 C CA . SER A 1 79 ? -12.058 -4.681 8.703 1.00 89.44 79 SER A CA 1
ATOM 608 C C . SER A 1 79 ? -10.808 -3.969 8.196 1.00 89.44 79 SER A C 1
ATOM 610 O O . SER A 1 79 ? -10.361 -4.247 7.090 1.00 89.44 79 SER A O 1
ATOM 612 N N . VAL A 1 80 ? -10.166 -3.151 9.036 1.00 88.06 80 VAL A N 1
ATOM 613 C CA . VAL A 1 80 ? -8.946 -2.413 8.665 1.00 88.06 80 VAL A CA 1
ATOM 614 C C . VAL A 1 80 ? -7.830 -3.356 8.216 1.00 88.06 80 VAL A C 1
ATOM 616 O O . VAL A 1 80 ? -7.120 -3.068 7.254 1.00 88.06 80 VAL A O 1
ATOM 619 N N . THR A 1 81 ? -7.688 -4.513 8.866 1.00 84.88 81 THR A N 1
ATOM 620 C CA . THR A 1 81 ? -6.707 -5.531 8.462 1.00 84.88 81 THR A CA 1
ATOM 621 C C . THR A 1 81 ? -7.009 -6.091 7.074 1.00 84.88 81 THR A C 1
ATOM 623 O O . THR A 1 81 ? -6.104 -6.180 6.241 1.00 84.88 81 THR A O 1
ATOM 626 N N . ARG A 1 82 ? -8.272 -6.455 6.807 1.00 92.19 82 ARG A N 1
ATOM 627 C CA . ARG A 1 82 ? -8.705 -6.947 5.492 1.00 92.19 82 ARG A CA 1
ATOM 628 C C . ARG A 1 82 ? -8.461 -5.898 4.413 1.00 92.19 82 ARG A C 1
ATOM 630 O O . ARG A 1 82 ? -7.851 -6.213 3.394 1.00 92.19 82 ARG A O 1
ATOM 637 N N . ASP A 1 83 ? -8.872 -4.665 4.670 1.00 90.75 83 ASP A N 1
ATOM 638 C CA . ASP A 1 83 ? -8.786 -3.578 3.705 1.00 90.75 83 ASP A CA 1
ATOM 639 C C . ASP A 1 83 ? -7.316 -3.262 3.388 1.00 90.75 83 ASP A C 1
ATOM 641 O O . ASP A 1 83 ? -6.933 -3.134 2.222 1.00 90.75 83 ASP A O 1
ATOM 645 N N . ASN A 1 84 ? -6.451 -3.185 4.407 1.00 85.31 84 ASN A N 1
ATOM 646 C CA . ASN A 1 84 ? -5.012 -2.978 4.216 1.00 85.31 84 ASN A CA 1
ATOM 647 C C . ASN A 1 84 ? -4.382 -4.095 3.379 1.00 85.31 84 ASN A C 1
ATOM 649 O O . ASN A 1 84 ? -3.571 -3.813 2.497 1.00 85.31 84 ASN A O 1
ATOM 653 N N . PHE A 1 85 ? -4.774 -5.350 3.613 1.00 89.75 85 PHE A N 1
ATOM 654 C CA . PHE A 1 85 ? -4.301 -6.473 2.810 1.00 89.75 85 PHE A CA 1
ATOM 655 C C . PHE A 1 85 ? -4.755 -6.369 1.350 1.00 89.75 85 PHE A C 1
ATOM 657 O O . PHE A 1 85 ? -3.962 -6.605 0.439 1.00 89.75 85 PHE A O 1
ATOM 664 N N . GLU A 1 86 ? -6.005 -5.979 1.110 1.00 93.25 86 GLU A N 1
ATOM 665 C CA . GLU A 1 86 ? -6.528 -5.764 -0.239 1.00 93.25 86 GLU A CA 1
ATOM 666 C C . GLU A 1 86 ? -5.780 -4.641 -0.970 1.00 93.25 86 GLU A C 1
ATOM 668 O O . GLU A 1 86 ? -5.360 -4.821 -2.112 1.00 93.25 86 GLU A O 1
ATOM 673 N N . THR A 1 87 ? -5.506 -3.527 -0.292 1.00 91.38 87 THR A N 1
ATOM 674 C CA . THR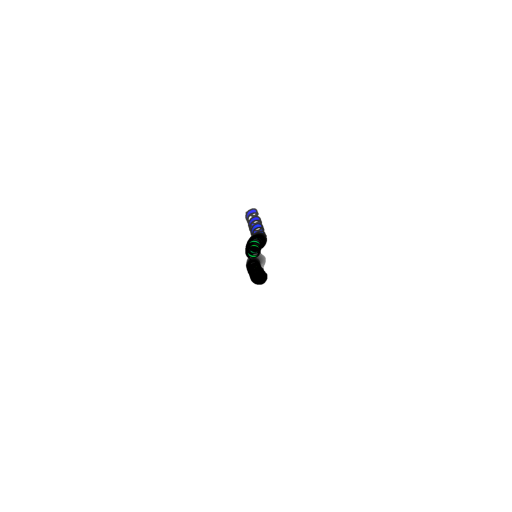 A 1 87 ? -4.724 -2.417 -0.857 1.00 91.38 87 THR A CA 1
ATOM 675 C C . THR A 1 87 ? -3.290 -2.818 -1.177 1.00 91.38 87 THR A C 1
ATOM 677 O O . THR A 1 87 ? -2.796 -2.499 -2.258 1.00 91.38 87 THR A O 1
ATOM 680 N N . LEU A 1 88 ? -2.628 -3.569 -0.292 1.00 89.38 88 LEU A N 1
ATOM 681 C CA . LEU A 1 88 ? -1.294 -4.109 -0.571 1.00 89.38 88 LEU A CA 1
ATOM 682 C C . LEU A 1 88 ? -1.310 -5.075 -1.759 1.00 89.38 88 LEU A C 1
ATOM 684 O O . LEU A 1 88 ? -0.401 -5.049 -2.595 1.00 89.38 88 LEU A O 1
ATOM 688 N N . ARG A 1 89 ? -2.340 -5.922 -1.853 1.00 92.75 89 ARG A N 1
ATOM 689 C CA . ARG A 1 89 ? -2.508 -6.868 -2.957 1.00 92.75 89 ARG A CA 1
ATOM 690 C C . ARG A 1 89 ? -2.704 -6.145 -4.287 1.00 92.75 89 ARG A C 1
ATOM 692 O O . ARG A 1 89 ? -2.061 -6.525 -5.266 1.00 92.75 89 ARG A O 1
ATOM 699 N N . GLU A 1 90 ? -3.544 -5.116 -4.327 1.00 92.75 90 GLU A N 1
ATOM 700 C CA . GLU A 1 90 ? -3.790 -4.340 -5.545 1.00 92.75 90 GLU A CA 1
ATOM 701 C C . GLU A 1 90 ? -2.539 -3.561 -5.969 1.00 92.75 90 GLU A C 1
ATOM 703 O O . GLU A 1 90 ? -2.120 -3.657 -7.123 1.00 92.75 90 GLU A O 1
ATOM 708 N N . GLY A 1 91 ? -1.855 -2.902 -5.025 1.00 89.25 91 GLY A N 1
ATOM 709 C CA . GLY A 1 91 ? -0.573 -2.241 -5.288 1.00 89.25 91 GLY A CA 1
ATOM 710 C C . GLY A 1 91 ? 0.478 -3.208 -5.844 1.00 89.25 91 GLY A C 1
ATOM 711 O O . GLY A 1 91 ? 1.134 -2.914 -6.845 1.00 89.25 91 GLY A O 1
ATOM 712 N N . SER A 1 92 ? 0.578 -4.414 -5.272 1.00 87.38 92 SER A N 1
ATOM 713 C CA . SER A 1 92 ? 1.498 -5.463 -5.742 1.00 87.38 92 SER A CA 1
ATOM 714 C C . SER A 1 92 ? 1.164 -5.947 -7.155 1.00 87.38 92 SER A C 1
ATOM 716 O O . SER A 1 92 ? 2.057 -6.117 -7.986 1.00 87.38 92 SER A O 1
ATOM 718 N N . LYS A 1 93 ? -0.123 -6.152 -7.455 1.00 92.81 93 LYS A N 1
ATOM 719 C CA . LYS A 1 93 ? -0.591 -6.546 -8.791 1.00 92.81 93 LYS A CA 1
ATOM 720 C C . LYS A 1 93 ? -0.284 -5.463 -9.825 1.00 92.81 93 LYS A C 1
ATOM 722 O O . LYS A 1 93 ? 0.209 -5.774 -10.911 1.00 92.81 93 LYS A O 1
ATOM 727 N N . SER A 1 94 ? -0.531 -4.203 -9.477 1.00 89.75 94 SER A N 1
ATOM 728 C CA . SER A 1 94 ? -0.267 -3.055 -10.344 1.00 89.75 94 SER A CA 1
ATOM 729 C C . SER A 1 94 ? 1.234 -2.901 -10.624 1.00 89.75 94 SER A C 1
ATOM 731 O O . SER A 1 94 ? 1.649 -2.821 -11.782 1.00 89.75 94 SER A O 1
ATOM 733 N N . ALA A 1 95 ? 2.077 -3.014 -9.591 1.00 87.06 95 ALA A N 1
ATOM 734 C CA . ALA A 1 95 ? 3.533 -3.029 -9.736 1.00 87.06 95 ALA A CA 1
ATOM 735 C C . ALA A 1 95 ? 4.021 -4.193 -10.619 1.00 87.06 95 ALA A C 1
ATOM 737 O O . ALA A 1 95 ? 4.848 -3.999 -11.513 1.00 87.06 95 ALA A O 1
ATOM 738 N N . GLY A 1 96 ? 3.465 -5.395 -10.432 1.00 85.88 96 GLY A N 1
ATOM 739 C CA . GLY A 1 96 ? 3.763 -6.560 -11.268 1.00 85.88 96 GLY A CA 1
ATOM 740 C C . GLY A 1 96 ? 3.416 -6.343 -12.746 1.00 85.88 96 GLY A C 1
ATOM 741 O O . GLY A 1 96 ? 4.179 -6.748 -13.628 1.00 85.88 96 GLY A O 1
ATOM 742 N N . SER A 1 97 ? 2.311 -5.647 -13.027 1.00 91.81 97 SER A N 1
ATOM 743 C CA . SER A 1 97 ? 1.918 -5.251 -14.386 1.00 91.81 97 SER A CA 1
ATOM 744 C C . SER A 1 97 ? 2.913 -4.262 -15.007 1.00 91.81 97 SER A C 1
ATOM 746 O O . SER A 1 97 ? 3.342 -4.456 -16.148 1.00 91.81 97 SER A O 1
ATOM 748 N N . VAL A 1 98 ? 3.360 -3.254 -14.245 1.00 91.25 98 VAL A N 1
ATOM 749 C CA . VAL A 1 98 ? 4.375 -2.281 -14.694 1.00 91.25 98 VAL A CA 1
ATOM 750 C C . VAL A 1 98 ? 5.681 -2.981 -15.069 1.00 91.25 98 VAL A C 1
ATOM 752 O O . VAL A 1 98 ? 6.205 -2.754 -16.165 1.00 91.25 98 VAL A O 1
ATOM 755 N N . VAL A 1 99 ? 6.179 -3.872 -14.205 1.00 88.00 99 VAL A N 1
ATOM 756 C CA . VAL A 1 99 ? 7.419 -4.630 -14.445 1.00 88.00 99 VAL A CA 1
ATOM 757 C C . VAL A 1 99 ? 7.274 -5.558 -15.649 1.00 88.00 99 VAL A C 1
ATOM 759 O O . VAL A 1 99 ? 8.121 -5.542 -16.542 1.00 88.00 99 VAL A O 1
ATOM 762 N N . SER A 1 100 ? 6.183 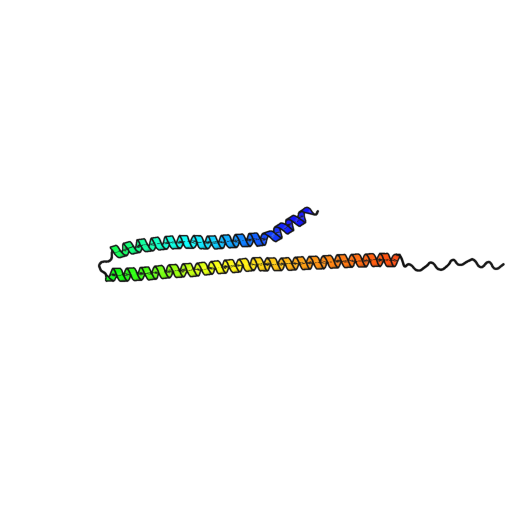-6.322 -15.730 1.00 88.44 100 SER A N 1
ATOM 763 C CA . SER A 1 100 ? 5.933 -7.237 -16.853 1.00 88.44 100 SER A CA 1
ATOM 764 C C . SER A 1 100 ? 5.838 -6.485 -18.182 1.00 88.44 100 SER A C 1
ATOM 766 O O . SER A 1 100 ? 6.422 -6.897 -19.186 1.00 88.44 100 SER A O 1
ATOM 768 N N . GLY A 1 101 ? 5.160 -5.335 -18.186 1.00 88.31 101 GLY A N 1
ATOM 769 C CA . GLY A 1 101 ? 5.081 -4.456 -19.347 1.00 88.31 101 GLY A CA 1
ATOM 770 C C . GLY A 1 101 ? 6.438 -3.870 -19.739 1.00 88.31 101 GLY A C 1
ATOM 771 O O . GLY A 1 101 ? 6.738 -3.786 -20.929 1.00 88.31 101 GLY A O 1
ATOM 772 N N . ALA A 1 102 ? 7.272 -3.489 -18.768 1.00 85.06 102 ALA A N 1
ATOM 773 C CA . ALA A 1 102 ? 8.625 -2.999 -19.025 1.00 85.06 102 ALA A CA 1
ATOM 774 C C . ALA A 1 102 ? 9.524 -4.087 -19.631 1.00 85.06 102 ALA A C 1
ATOM 776 O O . ALA A 1 102 ? 10.200 -3.826 -20.624 1.00 85.06 102 ALA A O 1
ATOM 777 N N . LEU A 1 103 ? 9.473 -5.313 -19.100 1.00 83.38 103 LEU A N 1
ATOM 778 C CA . LEU A 1 103 ? 10.223 -6.457 -19.629 1.00 83.38 103 LEU A CA 1
ATOM 779 C C . LEU A 1 103 ? 9.791 -6.826 -21.050 1.00 83.38 103 LEU A C 1
ATOM 781 O O . LEU A 1 103 ? 10.645 -7.081 -21.898 1.00 83.38 103 LEU A O 1
ATOM 785 N N . ARG A 1 104 ? 8.480 -6.827 -21.329 1.00 86.62 104 ARG A N 1
ATOM 786 C CA . ARG A 1 104 ? 7.958 -7.093 -22.675 1.00 86.62 104 ARG A CA 1
ATOM 787 C C . ARG A 1 104 ? 8.473 -6.069 -23.685 1.00 86.62 104 ARG A C 1
ATOM 789 O O . ARG A 1 104 ? 9.040 -6.466 -24.696 1.00 86.62 104 ARG A O 1
ATOM 796 N N . ARG A 1 105 ? 8.363 -4.775 -23.367 1.00 82.44 105 ARG A N 1
ATOM 797 C CA . ARG A 1 105 ? 8.888 -3.697 -24.221 1.00 82.44 105 ARG A CA 1
ATOM 798 C C . ARG A 1 105 ? 10.396 -3.816 -24.435 1.00 82.44 105 ARG A C 1
ATOM 800 O O . ARG A 1 105 ? 10.864 -3.658 -25.552 1.00 82.44 105 ARG A O 1
ATOM 807 N N . GLY A 1 106 ? 11.150 -4.146 -23.385 1.00 79.06 106 GLY A N 1
ATOM 808 C CA . GLY A 1 106 ? 12.592 -4.370 -23.499 1.00 79.06 106 GLY A CA 1
ATOM 809 C C . GLY A 1 106 ? 12.943 -5.514 -24.458 1.00 79.06 106 GLY A C 1
ATOM 810 O O . GLY A 1 106 ? 13.880 -5.384 -25.239 1.00 79.06 106 GLY A O 1
ATOM 811 N N . ARG A 1 107 ? 12.178 -6.615 -24.448 1.00 80.56 107 ARG A N 1
ATOM 812 C CA . ARG A 1 107 ? 12.369 -7.721 -25.405 1.00 80.56 107 ARG A CA 1
ATOM 813 C C . ARG A 1 107 ? 12.046 -7.318 -26.841 1.00 80.56 107 ARG A C 1
ATOM 815 O O . ARG A 1 107 ? 12.804 -7.676 -27.735 1.00 80.56 107 ARG A O 1
ATOM 822 N N . GLU A 1 108 ? 10.953 -6.586 -27.049 1.00 82.50 108 GLU A N 1
ATOM 823 C CA . GLU A 1 108 ? 10.557 -6.075 -28.370 1.00 82.50 108 GLU A CA 1
ATOM 824 C C . GLU A 1 108 ? 11.659 -5.164 -28.949 1.00 82.50 108 GLU A C 1
ATOM 826 O O . GLU A 1 108 ? 12.106 -5.382 -30.070 1.00 82.50 108 GLU A O 1
ATOM 831 N N . GLU A 1 109 ? 12.208 -4.245 -28.147 1.00 78.06 109 GLU A N 1
ATOM 832 C CA . GLU A 1 109 ? 13.306 -3.358 -28.569 1.00 78.06 109 GLU A CA 1
ATOM 833 C C . GLU A 1 109 ? 14.605 -4.102 -28.907 1.00 78.06 109 GLU A C 1
ATOM 835 O O . GLU A 1 109 ? 15.310 -3.726 -29.845 1.00 78.06 109 GLU A O 1
ATOM 840 N N . VAL A 1 110 ? 14.948 -5.146 -28.144 1.00 80.31 110 VAL A N 1
ATOM 841 C CA . VAL A 1 110 ? 16.119 -5.985 -28.439 1.00 80.31 110 VAL A CA 1
ATOM 842 C C . VAL A 1 110 ? 15.912 -6.755 -29.742 1.00 80.31 110 VAL A C 1
ATOM 844 O O . VAL A 1 110 ? 16.842 -6.827 -30.540 1.00 80.31 110 VAL A O 1
ATOM 847 N N . SER A 1 111 ? 14.707 -7.280 -29.985 1.00 81.12 111 SER A N 1
ATOM 848 C CA . SER A 1 111 ? 14.378 -7.963 -31.243 1.00 81.12 111 SER A CA 1
ATOM 849 C C . SER A 1 111 ? 14.526 -7.022 -32.438 1.00 81.12 111 SER A C 1
ATOM 851 O O . SER A 1 111 ? 15.265 -7.331 -33.366 1.00 81.12 111 SER A O 1
ATOM 853 N N . GLU A 1 112 ? 13.927 -5.829 -32.373 1.00 80.31 112 GLU A N 1
ATOM 854 C CA . GLU A 1 112 ? 14.035 -4.817 -33.433 1.00 80.31 112 GLU A CA 1
ATOM 855 C C . GLU A 1 112 ? 15.492 -4.402 -33.700 1.00 80.31 112 GLU A C 1
ATOM 857 O O . GLU A 1 112 ? 15.893 -4.195 -34.851 1.00 80.31 112 GLU A O 1
ATOM 862 N N . ALA A 1 113 ? 16.307 -4.287 -32.646 1.00 76.38 113 ALA A N 1
ATOM 863 C CA . ALA A 1 113 ? 17.725 -3.963 -32.771 1.00 76.38 113 ALA A CA 1
ATOM 864 C C . ALA A 1 113 ? 18.523 -5.089 -33.447 1.00 76.38 113 ALA A C 1
ATOM 866 O O . ALA A 1 113 ? 19.384 -4.802 -34.281 1.00 76.38 113 ALA A O 1
ATOM 867 N N . VAL A 1 114 ? 18.233 -6.352 -33.116 1.00 81.56 114 VAL A N 1
ATOM 868 C CA . VAL A 1 114 ? 18.855 -7.529 -33.742 1.00 81.56 114 VAL A CA 1
ATOM 869 C C . VAL A 1 114 ? 18.460 -7.634 -35.215 1.00 81.56 114 VAL A C 1
ATOM 871 O O . VAL A 1 114 ? 19.341 -7.792 -36.059 1.00 81.56 114 VAL A O 1
ATOM 874 N N . ASP A 1 115 ? 17.180 -7.456 -35.547 1.00 87.31 115 ASP A N 1
ATOM 875 C CA . ASP A 1 115 ? 16.687 -7.504 -36.930 1.00 87.31 115 ASP A CA 1
ATOM 876 C C . ASP A 1 115 ? 17.309 -6.392 -37.791 1.00 87.31 115 ASP A C 1
ATOM 878 O O . ASP A 1 115 ? 17.755 -6.614 -38.925 1.00 87.31 115 ASP A O 1
ATOM 882 N N . SER A 1 116 ? 17.421 -5.189 -37.221 1.00 85.62 116 SER A N 1
ATOM 883 C CA . SER A 1 116 ? 18.079 -4.052 -37.869 1.00 85.62 116 SER A CA 1
ATOM 884 C C . SER A 1 116 ? 19.571 -4.312 -38.097 1.00 85.62 116 SER A C 1
ATOM 886 O O . SER A 1 116 ? 20.091 -4.021 -39.175 1.00 85.62 116 SER A O 1
ATOM 888 N N . ALA A 1 117 ? 20.268 -4.876 -37.105 1.00 79.56 117 ALA A N 1
ATOM 889 C CA . ALA A 1 117 ? 21.683 -5.217 -37.219 1.00 79.56 117 ALA A CA 1
ATOM 890 C C . ALA A 1 117 ? 21.917 -6.316 -38.266 1.00 79.56 117 ALA A C 1
ATOM 892 O O . ALA A 1 117 ? 22.816 -6.187 -39.096 1.00 79.56 117 ALA A O 1
ATOM 893 N N . GLN A 1 118 ? 21.076 -7.353 -38.287 1.00 85.00 118 GLN A N 1
ATOM 894 C CA . GLN A 1 118 ? 21.146 -8.423 -39.282 1.00 85.00 118 GLN A CA 1
ATOM 895 C C . GLN A 1 118 ? 20.961 -7.880 -40.704 1.00 85.00 118 GLN A C 1
ATOM 897 O O . GLN A 1 118 ? 21.693 -8.268 -41.615 1.00 85.00 118 GLN A O 1
ATOM 902 N N . THR A 1 119 ? 20.022 -6.950 -40.893 1.00 90.62 119 THR A N 1
ATOM 903 C CA . THR A 1 119 ? 19.788 -6.293 -42.187 1.00 90.62 119 THR A CA 1
ATOM 904 C C . THR A 1 119 ? 21.018 -5.505 -42.640 1.00 90.62 119 THR A C 1
ATOM 906 O O . THR A 1 119 ? 21.492 -5.701 -43.758 1.0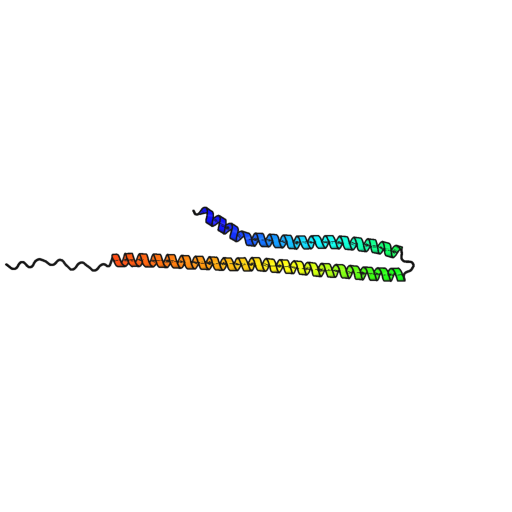0 90.62 119 THR A O 1
ATOM 909 N N . GLN A 1 120 ? 21.608 -4.695 -41.755 1.00 87.94 120 GLN A N 1
ATOM 910 C CA . GLN A 1 120 ? 22.824 -3.928 -42.060 1.00 87.94 120 GLN A CA 1
ATOM 911 C C . GLN A 1 120 ? 24.024 -4.829 -42.386 1.00 87.94 120 GLN A C 1
ATOM 913 O O . GLN A 1 120 ? 24.800 -4.532 -43.300 1.00 87.94 120 GLN A O 1
ATOM 918 N N . VAL A 1 121 ? 24.176 -5.947 -41.668 1.00 89.81 121 VAL A N 1
ATOM 919 C CA . VAL A 1 121 ? 25.213 -6.950 -41.952 1.00 89.81 121 VAL A CA 1
ATOM 920 C C . VAL A 1 121 ? 24.993 -7.563 -43.334 1.00 89.81 121 VAL A C 1
ATOM 922 O O . VAL A 1 121 ? 25.932 -7.606 -44.126 1.00 89.81 121 VAL A O 1
ATOM 925 N N . ASN A 1 122 ? 23.765 -7.975 -43.662 1.00 90.44 122 ASN A N 1
ATOM 926 C CA . ASN A 1 122 ? 23.438 -8.555 -44.967 1.00 90.44 122 ASN A CA 1
ATOM 927 C C . ASN A 1 122 ? 23.720 -7.574 -46.117 1.00 90.44 122 ASN A C 1
ATOM 929 O O . ASN A 1 122 ? 24.323 -7.958 -47.119 1.00 90.44 122 ASN A O 1
ATOM 933 N N . GLU A 1 123 ? 23.344 -6.302 -45.969 1.00 91.00 123 GLU A N 1
ATOM 934 C CA . GLU A 1 123 ? 23.649 -5.256 -46.953 1.00 91.00 123 GLU A CA 1
ATOM 935 C C . GLU A 1 123 ? 25.156 -5.049 -47.131 1.00 91.00 123 GLU A C 1
ATOM 937 O O . GLU A 1 123 ? 25.644 -4.955 -48.258 1.00 91.00 123 GLU A O 1
ATOM 942 N N . THR A 1 124 ? 25.906 -5.014 -46.028 1.00 89.44 124 THR A N 1
ATOM 943 C CA . THR A 1 124 ? 27.364 -4.827 -46.051 1.00 89.44 124 THR A CA 1
ATOM 944 C C . THR A 1 124 ? 28.066 -6.006 -46.723 1.00 89.44 124 THR A C 1
ATOM 946 O O . THR A 1 124 ? 28.933 -5.804 -47.571 1.00 89.44 124 THR A O 1
ATOM 949 N N . VAL A 1 125 ? 27.653 -7.236 -46.406 1.00 90.00 125 VAL A N 1
ATOM 950 C CA . VAL A 1 125 ? 28.181 -8.458 -47.032 1.00 90.00 125 VAL A CA 1
ATOM 951 C C . VAL A 1 125 ? 27.870 -8.489 -48.528 1.00 90.00 125 VAL A C 1
ATOM 953 O O . VAL A 1 125 ? 28.748 -8.815 -49.325 1.00 90.00 125 VAL A O 1
ATOM 956 N N . ASN A 1 126 ? 26.649 -8.129 -48.932 1.00 90.25 126 ASN A N 1
ATOM 957 C CA . ASN A 1 126 ? 26.267 -8.095 -50.345 1.00 90.25 126 ASN A CA 1
ATOM 958 C C . ASN A 1 126 ? 27.055 -7.038 -51.129 1.00 90.25 126 ASN A C 1
ATOM 960 O O . ASN A 1 126 ? 27.488 -7.314 -52.246 1.00 90.25 126 ASN A O 1
ATOM 964 N N . ARG A 1 127 ? 27.298 -5.866 -50.530 1.00 88.44 127 ARG A N 1
ATOM 965 C CA . ARG A 1 127 ? 28.130 -4.814 -51.128 1.00 88.44 127 ARG A CA 1
ATOM 966 C C . ARG A 1 127 ? 29.573 -5.282 -51.326 1.00 88.44 127 ARG A C 1
ATOM 968 O O . ARG A 1 127 ? 30.080 -5.206 -52.437 1.00 88.44 127 ARG A O 1
ATOM 975 N N . ALA A 1 128 ? 30.181 -5.870 -50.295 1.00 83.62 128 ALA A N 1
ATOM 976 C CA . ALA A 1 128 ? 31.536 -6.410 -50.385 1.00 83.62 128 ALA A CA 1
ATOM 977 C C . ALA A 1 128 ? 31.654 -7.523 -51.444 1.00 83.62 128 ALA A C 1
ATOM 979 O O . ALA A 1 128 ? 32.639 -7.592 -52.171 1.00 83.62 128 ALA A O 1
ATOM 980 N N . ARG A 1 129 ? 30.637 -8.386 -51.580 1.00 82.56 129 ARG A N 1
ATOM 981 C CA . ARG A 1 129 ? 30.603 -9.415 -52.635 1.00 82.56 129 ARG A CA 1
ATOM 9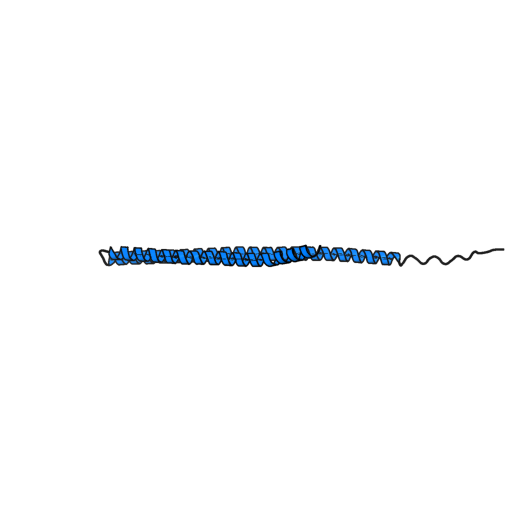82 C C . ARG A 1 129 ? 30.532 -8.820 -54.041 1.00 82.56 129 ARG A C 1
ATOM 984 O O . ARG A 1 129 ? 31.173 -9.358 -54.938 1.00 82.56 129 ARG A O 1
ATOM 991 N N . ALA A 1 130 ? 29.766 -7.748 -54.231 1.00 82.25 130 ALA A N 1
ATOM 992 C CA . ALA A 1 130 ? 29.678 -7.059 -55.516 1.00 82.25 130 ALA A CA 1
ATOM 993 C C . ALA A 1 130 ? 31.018 -6.407 -55.900 1.00 82.25 130 ALA A C 1
ATOM 995 O O . ALA A 1 130 ? 31.487 -6.605 -57.016 1.00 82.25 130 ALA A O 1
ATOM 996 N N . GLU A 1 131 ? 31.675 -5.731 -54.953 1.00 79.19 131 GLU A N 1
ATOM 997 C CA . GLU A 1 131 ? 32.998 -5.114 -55.149 1.00 79.19 131 GLU A CA 1
ATOM 998 C C . GLU A 1 131 ? 34.088 -6.159 -55.460 1.00 79.19 131 GLU A C 1
ATOM 1000 O O . GLU A 1 131 ? 34.936 -5.957 -56.331 1.00 79.19 131 GLU A O 1
ATOM 1005 N N . VAL A 1 132 ? 34.049 -7.323 -54.801 1.00 77.06 132 VAL A N 1
ATOM 1006 C CA . VAL A 1 132 ? 34.955 -8.438 -55.122 1.00 77.06 132 VAL A CA 1
ATOM 1007 C C . VAL A 1 132 ? 34.665 -8.983 -56.524 1.00 77.06 132 VAL A C 1
ATOM 1009 O O . VAL A 1 132 ? 35.594 -9.154 -57.300 1.00 77.06 132 VAL A O 1
ATOM 1012 N N . ALA A 1 133 ? 33.406 -9.202 -56.909 1.00 75.19 133 ALA A N 1
ATOM 1013 C CA . ALA A 1 133 ? 33.075 -9.708 -58.246 1.00 75.19 133 ALA A CA 1
ATOM 1014 C C . ALA A 1 133 ? 33.531 -8.771 -59.385 1.00 75.19 133 ALA A C 1
ATOM 1016 O O . ALA A 1 133 ? 33.920 -9.250 -60.448 1.00 75.19 133 ALA A O 1
ATOM 1017 N N . GLU A 1 134 ? 33.531 -7.457 -59.154 1.00 65.50 134 GLU A N 1
ATOM 1018 C CA . GLU A 1 134 ? 33.986 -6.451 -60.121 1.00 65.50 134 GLU A CA 1
ATOM 1019 C C . GLU A 1 134 ? 35.519 -6.440 -60.298 1.00 65.50 134 GLU A C 1
ATOM 1021 O O . GLU A 1 134 ? 36.023 -6.115 -61.372 1.00 65.50 134 GLU A O 1
ATOM 1026 N N . THR A 1 135 ? 36.272 -6.872 -59.280 1.00 64.69 135 THR A N 1
ATOM 1027 C CA . THR A 1 135 ? 37.748 -6.932 -59.310 1.00 64.69 135 THR A CA 1
ATOM 1028 C C . THR A 1 135 ? 38.317 -8.258 -59.832 1.00 64.69 135 THR A C 1
ATOM 1030 O O . THR A 1 135 ? 39.486 -8.294 -60.208 1.00 64.69 135 THR A O 1
ATOM 1033 N N . VAL A 1 136 ? 37.510 -9.328 -59.926 1.00 59.75 136 VAL A N 1
ATOM 1034 C CA . VAL A 1 136 ? 37.904 -10.633 -60.517 1.00 59.75 136 VAL A CA 1
ATOM 1035 C C . VAL A 1 136 ? 37.402 -10.802 -61.964 1.00 59.75 136 VAL A C 1
ATOM 1037 O O . VAL A 1 136 ? 37.231 -11.925 -62.442 1.00 59.75 136 VAL A O 1
ATOM 1040 N N . ALA A 1 137 ? 37.145 -9.708 -62.691 1.00 54.50 137 ALA A N 1
ATOM 1041 C CA . ALA A 1 137 ? 36.856 -9.786 -64.125 1.00 54.50 137 ALA A CA 1
ATOM 1042 C C . ALA A 1 137 ? 37.979 -10.574 -64.845 1.00 54.50 137 ALA A C 1
ATOM 1044 O O . ALA A 1 137 ? 39.155 -10.335 -64.559 1.00 54.50 137 ALA A O 1
ATOM 1045 N N . PRO A 1 138 ? 37.646 -11.536 -65.731 1.00 54.06 138 PRO A N 1
ATOM 1046 C CA . PRO A 1 138 ? 38.621 -12.472 -66.281 1.00 54.06 138 PRO A CA 1
ATOM 1047 C C . PRO A 1 138 ? 39.725 -11.718 -67.024 1.00 54.06 138 PRO A C 1
ATOM 1049 O O . PRO A 1 138 ? 39.434 -10.779 -67.768 1.00 54.06 138 PRO A O 1
ATOM 1052 N N . GLU A 1 139 ? 40.977 -12.137 -66.804 1.00 53.41 139 GLU A N 1
ATOM 1053 C CA . GLU A 1 139 ? 42.157 -11.646 -67.518 1.00 53.41 139 GLU A CA 1
ATOM 1054 C C . GLU A 1 139 ? 41.827 -11.446 -69.001 1.00 53.41 139 GLU A C 1
ATOM 1056 O O . GLU A 1 139 ? 41.316 -12.353 -69.667 1.00 53.41 139 GLU A O 1
ATOM 1061 N N . GLN A 1 140 ? 42.088 -10.238 -69.510 1.00 56.81 140 GLN A N 1
ATOM 1062 C CA . GLN A 1 140 ? 41.967 -9.953 -70.935 1.00 56.81 140 GLN A CA 1
ATOM 1063 C C . GLN A 1 140 ? 42.725 -11.039 -71.715 1.00 56.81 140 GLN A C 1
ATOM 1065 O O . GLN A 1 140 ? 43.884 -11.307 -71.383 1.00 56.81 140 GLN A O 1
ATOM 1070 N N . PRO A 1 141 ? 42.115 -11.676 -72.733 1.00 55.25 141 PRO A N 1
ATOM 1071 C CA . PRO A 1 141 ? 42.822 -12.674 -73.519 1.00 55.25 141 PRO A CA 1
ATOM 1072 C C . PRO A 1 141 ? 44.071 -12.022 -74.119 1.00 55.25 141 PRO A C 1
ATOM 1074 O O . PRO A 1 141 ? 43.998 -10.911 -74.649 1.00 55.25 141 PRO A O 1
ATOM 1077 N N . ALA A 1 142 ? 45.212 -12.705 -73.975 1.00 58.53 142 ALA A N 1
ATOM 1078 C CA . ALA A 1 142 ? 46.527 -12.215 -74.374 1.00 58.53 142 ALA A CA 1
ATOM 1079 C C . ALA A 1 142 ? 46.496 -11.568 -75.775 1.00 58.53 142 ALA A C 1
ATOM 1081 O O . ALA A 1 142 ? 45.813 -12.087 -76.667 1.00 58.53 142 ALA A O 1
ATOM 1082 N N . PRO A 1 143 ? 47.224 -10.454 -75.992 1.00 59.03 143 PRO A N 1
ATOM 1083 C CA . PRO A 1 143 ? 47.198 -9.737 -77.259 1.00 59.03 143 PRO A CA 1
ATOM 1084 C C . PRO A 1 143 ? 47.563 -10.680 -78.408 1.00 59.03 143 PRO A C 1
ATOM 1086 O O . PRO A 1 143 ? 48.650 -11.260 -78.436 1.00 59.03 143 PRO A O 1
ATOM 1089 N N . GLN A 1 144 ? 46.643 -10.845 -79.361 1.00 60.72 144 GLN A N 1
ATOM 1090 C CA . GLN A 1 144 ? 46.924 -11.579 -80.589 1.00 60.72 144 GLN A CA 1
ATOM 1091 C C . GLN A 1 144 ? 47.867 -10.731 -81.444 1.00 60.72 144 GLN A C 1
ATOM 1093 O O . GLN A 1 144 ? 47.487 -9.670 -81.940 1.00 60.72 144 GLN A O 1
ATOM 1098 N N . PHE A 1 145 ? 49.109 -11.188 -81.597 1.00 59.28 145 PHE A N 1
ATOM 1099 C CA . PHE A 1 145 ? 50.043 -10.588 -82.542 1.00 59.28 145 PHE A CA 1
ATOM 1100 C C . PHE A 1 145 ? 49.543 -10.826 -83.975 1.00 59.28 145 PHE A C 1
ATOM 1102 O O . PHE A 1 145 ? 49.158 -11.954 -84.300 1.00 59.28 145 PHE A O 1
ATOM 1109 N N . PRO A 1 146 ? 49.539 -9.801 -84.847 1.00 60.97 146 PRO A N 1
ATOM 1110 C CA . PRO A 1 146 ? 49.142 -9.976 -86.234 1.00 60.97 146 PRO A CA 1
ATOM 1111 C C . PRO A 1 146 ? 50.126 -10.911 -86.942 1.00 60.97 146 PRO A C 1
ATOM 1113 O O . PRO A 1 146 ? 51.330 -10.659 -87.001 1.00 60.97 146 PRO A O 1
ATOM 1116 N N . ASN A 1 147 ? 49.590 -12.007 -87.474 1.00 57.25 147 ASN A N 1
ATOM 1117 C CA . ASN A 1 147 ? 50.329 -12.968 -88.273 1.00 57.25 147 ASN A CA 1
ATOM 1118 C C . ASN A 1 147 ? 50.483 -12.399 -89.694 1.00 57.25 147 ASN A C 1
ATOM 1120 O O . ASN A 1 147 ? 49.623 -12.605 -90.551 1.00 57.25 147 ASN A O 1
ATOM 1124 N N . ASN A 1 148 ? 51.543 -11.623 -89.930 1.00 57.38 148 ASN A N 1
ATOM 1125 C CA . ASN A 1 148 ? 51.882 -11.155 -91.271 1.00 57.38 148 ASN A CA 1
ATOM 1126 C C . ASN A 1 148 ? 52.539 -12.299 -92.054 1.00 57.38 148 ASN A C 1
ATOM 1128 O O . ASN A 1 148 ? 53.752 -12.478 -92.011 1.00 57.38 148 ASN A O 1
ATOM 1132 N N . ASN A 1 149 ? 51.722 -13.060 -92.783 1.00 52.88 149 ASN A N 1
ATOM 1133 C CA . ASN A 1 149 ? 52.187 -13.859 -93.913 1.00 52.88 149 ASN A CA 1
ATOM 1134 C C . ASN A 1 149 ? 52.374 -12.933 -95.118 1.00 52.88 149 ASN A C 1
ATOM 1136 O O . ASN A 1 149 ? 51.372 -12.617 -95.751 1.00 52.88 149 ASN A O 1
ATOM 1140 N N . PHE A 1 150 ? 53.615 -12.538 -95.419 1.00 48.19 150 PHE A N 1
ATOM 1141 C CA . PHE A 1 150 ? 54.155 -12.326 -96.773 1.00 48.19 150 PHE A CA 1
ATOM 1142 C C . PHE A 1 150 ? 55.682 -12.394 -96.728 1.00 48.19 150 PHE A C 1
ATOM 1144 O O . PHE A 1 150 ? 56.271 -11.703 -95.867 1.00 48.19 150 PHE A O 1
#

pLDDT: mean 81.08, std 11.87, range [46.97, 93.25]

Mean predicted aligned error: 12.95 Å

Foldseek 3Di:
DPPVVVVVVVCLVCVLVVQLVVLVVVLVVVLVVLVVVLVVVLVVLVVVLVVQCVVDPDPVSNVVSVVVSVVVNVVSVVVSVVVNVVSVVVSVVSNVVSVVVSVVVVVVVVVVVVVVVVVVVVVVVVVVVVVVVVVPDPDDPPDDDDDDDD

Solvent-accessible surface area (backbone atoms only — not comparable to full-atom values): 8400 Å² total; per-residue (Å²): 132,68,71,70,56,55,55,54,50,52,53,63,65,46,44,57,55,52,52,45,53,49,45,51,50,52,43,50,50,55,48,52,53,50,51,54,50,51,51,51,52,50,52,52,51,49,55,52,48,52,56,51,49,75,67,38,91,43,75,66,51,37,52,52,52,51,51,51,51,53,53,50,53,52,49,51,54,52,48,55,52,52,52,49,50,51,45,53,50,51,39,51,52,53,45,50,50,46,52,52,51,50,53,50,52,52,51,53,53,52,50,54,51,50,54,51,50,52,51,53,49,53,52,52,53,52,50,53,52,51,57,51,57,66,72,64,60,74,78,76,77,74,84,80,75,84,83,80,88,126